Protein AF-A0A969IER0-F1 (afdb_monomer_lite)

Radius of gyration: 20.09 Å; chains: 1; bounding box: 61×28×43 Å

Secondary structure (DSSP, 8-state):
-HHHHHHHHHHHHHHHHHHHHHHHH-TT--HHHHHHHHHHHHHHHHHHHTT-TTHHHHHHHHHHHHHHHHHHTT-HHHHHHHHHHHHHHHHHHHHHHHHHHHHHHHT--

Structure (mmCIF, N/CA/C/O backbone):
data_AF-A0A969IER0-F1
#
_entry.id   AF-A0A969IER0-F1
#
loop_
_atom_site.group_PDB
_atom_site.id
_atom_site.type_symbol
_atom_site.label_atom_id
_atom_site.label_alt_id
_atom_site.label_comp_id
_atom_site.label_asym_id
_atom_site.label_entity_id
_atom_site.label_s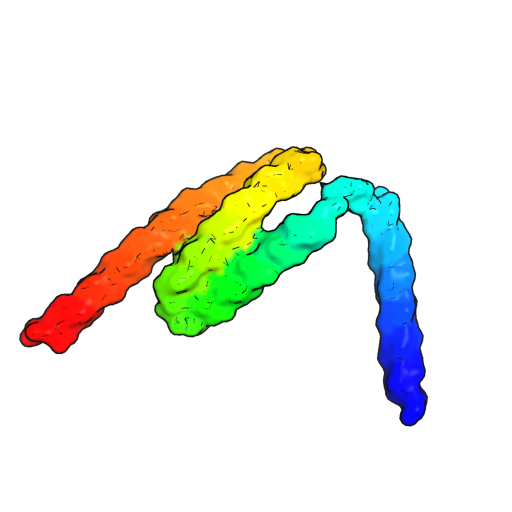eq_id
_atom_site.pdbx_PDB_ins_code
_atom_site.Cartn_x
_atom_site.Cartn_y
_atom_site.Cartn_z
_atom_site.occupancy
_atom_site.B_iso_or_equiv
_atom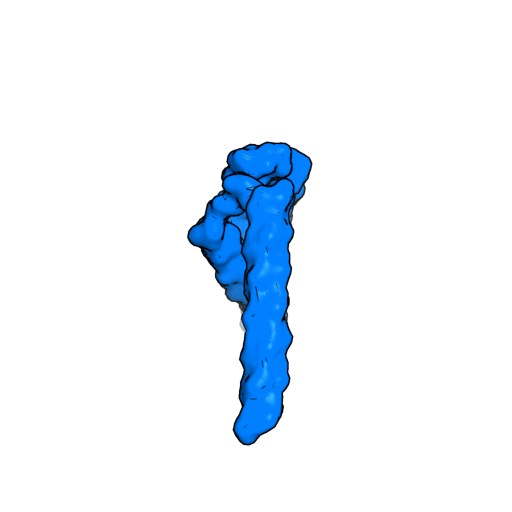_site.auth_seq_id
_atom_site.auth_comp_id
_atom_site.auth_asym_id
_atom_site.auth_atom_id
_atom_site.pdbx_PDB_model_num
ATOM 1 N N . MET A 1 1 ? 29.440 -17.709 17.366 1.00 76.12 1 MET A N 1
ATOM 2 C CA . MET A 1 1 ? 30.127 -17.296 16.118 1.00 76.12 1 MET A CA 1
ATOM 3 C C . MET A 1 1 ? 29.590 -18.027 14.883 1.00 76.12 1 MET A C 1
ATOM 5 O O . MET A 1 1 ? 29.147 -17.356 13.963 1.00 76.12 1 MET A O 1
ATOM 9 N N . TYR A 1 2 ? 29.521 -19.366 14.872 1.00 87.12 2 TYR A N 1
ATOM 10 C CA . TYR A 1 2 ? 29.031 -20.151 13.719 1.00 87.12 2 TYR A CA 1
ATOM 11 C C . TYR A 1 2 ? 27.583 -19.869 13.280 1.00 87.12 2 TYR A C 1
ATOM 13 O O . TYR A 1 2 ? 27.316 -19.817 12.088 1.00 87.12 2 TYR A O 1
ATOM 21 N N . GLN A 1 3 ? 26.659 -19.616 14.213 1.00 88.38 3 GLN A N 1
ATOM 22 C CA . GLN A 1 3 ? 25.272 -19.255 13.874 1.00 88.38 3 GLN A CA 1
ATOM 23 C C . GLN A 1 3 ? 25.186 -17.921 13.118 1.00 88.38 3 GLN A C 1
ATOM 25 O O . GLN A 1 3 ? 24.449 -17.809 12.148 1.00 88.38 3 GLN A O 1
ATOM 30 N N . ILE A 1 4 ? 25.984 -16.925 13.517 1.00 92.00 4 ILE A N 1
ATOM 31 C CA . ILE A 1 4 ? 26.032 -15.621 12.840 1.00 92.00 4 ILE A CA 1
ATOM 32 C C . ILE A 1 4 ? 26.566 -15.797 11.417 1.00 92.00 4 ILE A C 1
ATOM 34 O O . ILE A 1 4 ? 25.987 -15.256 10.485 1.00 92.00 4 ILE A O 1
ATOM 38 N N . LEU A 1 5 ? 27.620 -16.600 11.237 1.00 90.50 5 LEU A N 1
ATOM 39 C CA . LEU A 1 5 ? 28.178 -16.907 9.916 1.00 90.50 5 LEU A CA 1
ATOM 40 C C . LEU A 1 5 ? 27.185 -17.667 9.026 1.00 90.50 5 LEU A C 1
ATOM 42 O O . LEU A 1 5 ? 27.071 -17.350 7.846 1.00 90.50 5 LEU A O 1
ATOM 46 N N . PHE A 1 6 ? 26.435 -18.615 9.594 1.00 92.38 6 PHE A N 1
ATOM 47 C CA . PHE A 1 6 ? 25.357 -19.319 8.900 1.00 92.38 6 PHE A CA 1
ATOM 48 C C . PHE A 1 6 ? 24.299 -18.331 8.391 1.00 92.38 6 PHE A C 1
ATOM 50 O O . PHE A 1 6 ? 24.035 -18.280 7.192 1.00 92.38 6 PHE A O 1
ATOM 57 N N . PHE A 1 7 ? 23.754 -17.474 9.261 1.00 93.62 7 PHE A N 1
ATOM 58 C CA . PHE A 1 7 ? 22.761 -16.477 8.847 1.00 93.62 7 PHE A CA 1
ATOM 59 C C . PHE A 1 7 ? 23.320 -15.457 7.850 1.00 93.62 7 PHE A C 1
ATOM 61 O O . PHE A 1 7 ? 22.625 -15.092 6.904 1.00 93.62 7 PHE A O 1
ATOM 68 N N . LEU A 1 8 ? 24.575 -15.033 8.015 1.00 93.81 8 LEU A N 1
ATOM 69 C CA . LEU A 1 8 ? 25.234 -14.100 7.102 1.00 93.81 8 LEU A CA 1
ATOM 70 C C . LEU A 1 8 ? 25.403 -14.705 5.700 1.00 93.81 8 LEU A C 1
ATOM 72 O O . LEU A 1 8 ? 25.154 -14.021 4.712 1.00 93.81 8 LEU A O 1
ATOM 76 N N . PHE A 1 9 ? 25.781 -15.983 5.609 1.00 94.50 9 PHE A N 1
ATOM 77 C CA . PHE A 1 9 ? 25.901 -16.703 4.340 1.00 94.50 9 PHE A CA 1
ATOM 78 C C . PHE A 1 9 ? 24.558 -16.799 3.608 1.00 94.50 9 PHE A C 1
ATOM 80 O O . PHE A 1 9 ? 24.471 -16.466 2.428 1.00 94.50 9 PHE A O 1
ATOM 87 N N . PHE A 1 10 ? 23.489 -17.191 4.308 1.00 94.94 10 PHE A N 1
ATOM 88 C CA . PHE A 1 10 ? 22.154 -17.237 3.704 1.00 94.94 10 PHE A CA 1
ATOM 89 C C . PHE A 1 10 ? 21.663 -15.843 3.300 1.00 94.94 10 PHE A C 1
ATOM 91 O O . PHE A 1 10 ? 21.104 -15.687 2.216 1.00 94.94 10 PHE A O 1
ATOM 98 N N . TYR A 1 11 ? 21.914 -14.820 4.121 1.00 91.44 11 TYR A N 1
ATOM 99 C CA . TYR A 1 11 ? 21.542 -13.441 3.810 1.00 91.44 11 TYR A CA 1
ATOM 100 C C . TYR A 1 11 ? 22.230 -12.933 2.539 1.00 91.44 11 TYR A C 1
ATOM 102 O O . TYR A 1 11 ? 21.560 -12.398 1.656 1.00 91.44 11 TYR A O 1
ATOM 110 N N . THR A 1 12 ? 23.547 -13.125 2.406 1.00 93.81 12 THR A N 1
ATOM 111 C CA . THR A 1 12 ? 24.281 -12.685 1.211 1.00 93.81 12 THR A CA 1
ATOM 112 C C . THR A 1 12 ? 23.870 -13.483 -0.024 1.00 93.81 12 THR A C 1
ATOM 114 O O . THR A 1 12 ? 23.631 -12.879 -1.069 1.00 93.81 12 THR A O 1
ATOM 117 N N . ALA A 1 13 ? 23.693 -14.803 0.091 1.00 93.12 13 ALA A N 1
ATOM 118 C CA . ALA A 1 13 ? 23.216 -15.643 -1.008 1.00 93.12 13 ALA A CA 1
ATOM 119 C C . ALA A 1 13 ? 21.832 -15.200 -1.519 1.00 93.12 13 ALA A C 1
ATOM 121 O O . ALA A 1 13 ? 21.645 -15.010 -2.724 1.00 93.12 13 ALA A O 1
ATOM 122 N N . ILE A 1 14 ? 20.881 -14.959 -0.608 1.00 92.12 14 ILE A N 1
ATOM 123 C CA . ILE A 1 14 ? 19.544 -14.448 -0.943 1.00 92.12 14 ILE A CA 1
ATOM 124 C C . ILE A 1 14 ? 19.644 -13.048 -1.562 1.00 92.12 14 ILE A C 1
ATOM 126 O O . ILE A 1 14 ? 19.020 -12.789 -2.589 1.00 92.12 14 ILE A O 1
ATOM 130 N N . TYR A 1 15 ? 20.458 -12.157 -0.993 1.00 88.06 15 TYR A N 1
ATOM 131 C CA . TYR A 1 15 ? 20.640 -10.793 -1.493 1.00 88.06 15 TYR A CA 1
ATOM 132 C C . TYR A 1 15 ? 21.157 -10.761 -2.941 1.00 88.06 15 TYR A C 1
ATOM 134 O O . TYR A 1 15 ? 20.576 -10.085 -3.793 1.00 88.06 15 TYR A O 1
ATOM 142 N N . PHE A 1 16 ? 22.206 -11.530 -3.250 1.00 90.00 16 PHE A N 1
ATOM 143 C CA . PHE A 1 16 ? 22.745 -11.620 -4.611 1.00 90.00 16 PHE A CA 1
ATOM 144 C C . PHE A 1 16 ? 21.758 -12.274 -5.586 1.00 90.00 16 PHE A C 1
ATOM 146 O O . PHE A 1 16 ? 21.607 -11.789 -6.710 1.00 90.00 16 PHE A O 1
ATOM 153 N N . SER A 1 17 ? 21.041 -13.317 -5.154 1.00 86.00 17 SER A N 1
ATOM 154 C CA . SER A 1 17 ? 19.994 -13.963 -5.958 1.00 86.00 17 SER A CA 1
ATOM 155 C C . SER A 1 17 ? 18.870 -12.985 -6.325 1.00 86.00 17 SER A C 1
ATOM 157 O O . SER A 1 17 ? 18.505 -12.867 -7.497 1.00 86.00 17 SER A O 1
ATOM 159 N N . LEU A 1 18 ? 18.381 -12.204 -5.356 1.00 82.62 18 LEU A N 1
ATOM 160 C CA . LEU A 1 18 ? 17.341 -11.195 -5.577 1.00 82.62 18 LEU A CA 1
ATOM 161 C C . LEU A 1 18 ? 17.804 -10.070 -6.513 1.00 82.62 18 LEU A C 1
ATOM 163 O O . LEU A 1 18 ? 17.024 -9.621 -7.352 1.00 82.62 18 LEU A O 1
ATOM 167 N N . ILE A 1 19 ? 19.063 -9.627 -6.420 1.00 81.25 19 ILE A N 1
ATOM 168 C CA . ILE A 1 19 ? 19.625 -8.628 -7.346 1.00 81.25 19 ILE A CA 1
ATOM 169 C C . ILE A 1 19 ? 19.683 -9.166 -8.774 1.00 81.25 19 ILE A C 1
ATOM 171 O O . ILE A 1 19 ? 19.330 -8.448 -9.713 1.00 81.25 19 ILE A O 1
ATOM 175 N N . TYR A 1 20 ? 20.127 -10.409 -8.941 1.00 82.81 20 TYR A N 1
ATOM 176 C CA . TYR A 1 20 ? 20.208 -11.048 -10.248 1.00 82.81 20 TYR A CA 1
ATOM 177 C C . TYR A 1 20 ? 18.818 -11.179 -10.887 1.00 82.81 20 TYR A C 1
ATOM 179 O O . TYR A 1 20 ? 18.613 -10.733 -12.015 1.00 82.81 20 TYR A O 1
ATOM 187 N N . LEU A 1 21 ? 17.832 -11.670 -10.128 1.00 79.81 21 LEU A N 1
ATOM 188 C CA . LEU A 1 21 ? 16.436 -11.765 -10.567 1.00 79.81 21 LEU A CA 1
ATOM 189 C C . LEU A 1 21 ? 15.835 -10.392 -10.899 1.00 79.81 21 LEU A C 1
ATOM 191 O O . LEU A 1 21 ? 15.166 -10.244 -11.921 1.00 79.81 21 LEU A O 1
ATOM 195 N N . LYS A 1 22 ? 16.107 -9.364 -10.085 1.00 73.88 22 LYS A N 1
ATOM 196 C CA . LYS A 1 22 ? 15.636 -7.996 -10.343 1.00 73.88 22 LYS A CA 1
ATOM 197 C C . LYS A 1 22 ? 16.118 -7.476 -11.698 1.00 73.88 22 LYS A C 1
ATOM 199 O O . LYS A 1 22 ? 15.332 -6.859 -12.409 1.00 73.88 22 LYS A O 1
ATOM 204 N N . ARG A 1 23 ? 17.381 -7.728 -12.060 1.00 67.62 23 ARG A N 1
ATOM 205 C CA . ARG A 1 23 ? 17.946 -7.291 -13.349 1.00 67.62 23 ARG A CA 1
ATOM 206 C C . ARG A 1 23 ? 17.322 -8.000 -14.550 1.00 67.62 23 ARG A C 1
ATOM 208 O O . ARG A 1 23 ? 17.267 -7.403 -15.611 1.00 67.62 23 ARG A O 1
ATOM 215 N N . ILE A 1 24 ? 16.860 -9.239 -14.387 1.00 70.25 24 ILE A N 1
ATOM 216 C CA . ILE A 1 24 ? 16.266 -10.023 -15.482 1.00 70.25 24 ILE A CA 1
ATOM 217 C C . ILE A 1 24 ? 14.781 -9.699 -15.673 1.00 70.25 24 ILE A C 1
ATOM 219 O O . ILE A 1 24 ? 14.305 -9.669 -16.802 1.00 70.25 24 ILE A O 1
ATOM 223 N N . PHE A 1 25 ? 14.043 -9.464 -14.583 1.00 66.88 25 PHE A N 1
ATOM 224 C CA . PHE A 1 25 ? 12.578 -9.387 -14.624 1.00 66.88 25 PHE A CA 1
ATOM 225 C C . PHE A 1 25 ? 11.993 -7.987 -14.368 1.00 66.88 25 PHE A C 1
ATOM 227 O O . PHE A 1 25 ? 10.845 -7.746 -14.732 1.00 66.88 25 PHE A O 1
ATOM 234 N N . PHE A 1 26 ? 12.725 -7.064 -13.729 1.00 65.50 26 PHE A N 1
ATOM 235 C CA . PHE A 1 26 ? 12.154 -5.822 -13.181 1.00 65.50 26 PHE A CA 1
ATOM 236 C C . PHE A 1 26 ? 13.033 -4.581 -13.428 1.00 65.50 26 PHE A C 1
ATOM 238 O O . PHE A 1 26 ? 13.455 -3.903 -12.486 1.00 65.50 26 PHE A O 1
ATOM 245 N N . GLU A 1 27 ? 13.259 -4.228 -14.698 1.00 61.81 27 GLU A N 1
ATOM 246 C CA . GLU A 1 27 ? 13.944 -2.975 -15.077 1.00 61.81 27 GLU A CA 1
ATOM 247 C C . GLU A 1 27 ? 13.131 -1.706 -14.730 1.00 61.81 27 GLU A C 1
ATOM 249 O O . GLU A 1 27 ? 13.710 -0.648 -14.506 1.00 61.81 27 GLU A O 1
ATOM 254 N N . GLY A 1 28 ? 11.801 -1.807 -14.584 1.00 66.06 28 GLY A N 1
ATOM 255 C CA . GLY A 1 28 ? 10.895 -0.686 -14.270 1.00 66.06 28 GLY A CA 1
ATOM 256 C C . GLY A 1 28 ? 10.565 -0.475 -12.782 1.00 66.06 28 GLY A C 1
ATOM 257 O O . GLY A 1 28 ? 9.546 0.137 -12.456 1.00 66.06 28 GLY A O 1
ATOM 258 N N . ALA A 1 29 ? 11.347 -1.029 -11.850 1.00 71.25 29 ALA A N 1
ATOM 259 C CA . ALA A 1 29 ? 11.084 -0.863 -10.417 1.00 71.25 29 ALA A CA 1
ATOM 260 C C . ALA A 1 29 ? 11.329 0.590 -9.966 1.00 71.25 29 ALA A C 1
ATOM 262 O O . ALA A 1 29 ? 12.374 1.162 -10.272 1.00 71.25 29 ALA A O 1
ATOM 263 N N . ILE A 1 30 ? 10.408 1.161 -9.179 1.00 82.44 30 ILE A N 1
ATOM 264 C CA . ILE A 1 30 ? 10.520 2.516 -8.614 1.00 82.44 30 ILE A CA 1
ATOM 265 C C . ILE A 1 30 ? 10.599 2.362 -7.087 1.00 82.44 30 ILE A C 1
ATOM 267 O O . ILE A 1 30 ? 9.568 2.407 -6.411 1.00 82.44 30 ILE A O 1
ATOM 271 N N . PRO A 1 31 ? 11.804 2.153 -6.512 1.00 83.75 31 PRO A N 1
ATOM 272 C CA . PRO A 1 31 ? 11.945 1.628 -5.153 1.00 83.75 31 PRO A CA 1
ATOM 273 C C . PRO A 1 31 ? 11.312 2.506 -4.073 1.00 83.75 31 PRO A C 1
ATOM 275 O O . PRO A 1 31 ? 10.754 1.988 -3.113 1.00 83.75 31 PRO A O 1
ATOM 278 N N . TRP A 1 32 ? 11.373 3.830 -4.228 1.00 85.56 32 TRP A N 1
ATOM 279 C CA . TRP A 1 32 ? 10.791 4.763 -3.262 1.00 85.56 32 TRP A CA 1
ATOM 280 C C . TRP A 1 32 ? 9.255 4.728 -3.279 1.00 85.56 32 TRP A C 1
ATOM 282 O O . TRP A 1 32 ? 8.629 4.786 -2.223 1.00 85.56 32 TRP A O 1
ATOM 292 N N . ALA A 1 33 ? 8.644 4.578 -4.458 1.00 87.69 33 ALA A N 1
ATOM 293 C CA . ALA A 1 33 ? 7.195 4.494 -4.605 1.00 87.69 33 ALA A CA 1
ATOM 294 C C . ALA A 1 33 ? 6.670 3.137 -4.114 1.00 87.69 33 ALA A C 1
ATOM 296 O O . ALA A 1 33 ? 5.668 3.084 -3.401 1.00 87.69 33 ALA A O 1
ATOM 297 N N . ASP A 1 34 ? 7.394 2.054 -4.415 1.00 89.81 34 ASP A N 1
ATOM 298 C CA . ASP A 1 34 ? 7.108 0.712 -3.896 1.00 89.81 34 ASP A CA 1
ATOM 299 C C . ASP A 1 34 ? 7.215 0.664 -2.359 1.00 89.81 34 ASP A C 1
ATOM 301 O O . ASP A 1 34 ? 6.347 0.099 -1.684 1.00 89.81 34 ASP A O 1
ATOM 305 N N . ALA A 1 35 ? 8.236 1.311 -1.782 1.00 91.62 35 ALA A N 1
ATOM 306 C CA . ALA A 1 35 ? 8.397 1.424 -0.333 1.00 91.62 35 ALA A CA 1
ATOM 307 C C . ALA A 1 35 ? 7.256 2.225 0.314 1.00 91.62 35 ALA A C 1
ATOM 309 O O . ALA A 1 35 ? 6.715 1.802 1.336 1.00 91.62 35 ALA A O 1
ATOM 310 N N . PHE A 1 36 ? 6.844 3.343 -0.294 1.00 93.88 36 PHE A N 1
ATOM 311 C CA . PHE A 1 36 ? 5.723 4.148 0.197 1.00 93.88 36 PHE A CA 1
ATOM 312 C C . PHE A 1 36 ? 4.391 3.381 0.160 1.00 93.88 36 PHE A C 1
ATOM 314 O O . PHE A 1 36 ? 3.663 3.345 1.158 1.00 93.88 36 PHE A O 1
ATOM 321 N N . ALA A 1 37 ? 4.085 2.714 -0.958 1.00 93.25 37 ALA A N 1
ATOM 322 C CA . ALA A 1 37 ? 2.887 1.883 -1.083 1.00 93.25 37 ALA A CA 1
ATOM 323 C C . ALA A 1 37 ? 2.879 0.752 -0.037 1.00 93.25 37 ALA A C 1
ATOM 325 O O . ALA A 1 37 ? 1.864 0.512 0.615 1.00 93.25 37 ALA A O 1
ATOM 326 N N . SER A 1 38 ? 4.031 0.118 0.200 1.00 94.25 38 SER A N 1
ATOM 327 C CA . SER A 1 38 ? 4.168 -0.956 1.194 1.00 94.25 38 SER A CA 1
ATOM 328 C C . SER A 1 38 ? 4.006 -0.453 2.634 1.00 94.25 38 SER A C 1
ATOM 330 O O . SER A 1 38 ? 3.291 -1.062 3.430 1.00 94.25 38 SER A O 1
ATOM 332 N N . ALA A 1 39 ? 4.625 0.680 2.977 1.00 96.38 39 ALA A N 1
ATOM 333 C CA . ALA A 1 39 ? 4.548 1.264 4.316 1.00 96.38 39 ALA A CA 1
ATOM 334 C C . ALA A 1 39 ? 3.122 1.722 4.670 1.00 96.38 39 ALA A C 1
ATOM 336 O O . ALA A 1 39 ? 2.628 1.459 5.772 1.00 96.38 39 ALA A O 1
ATOM 337 N N . THR A 1 40 ? 2.434 2.367 3.722 1.00 96.38 40 THR A N 1
ATOM 338 C CA . THR A 1 40 ? 1.030 2.776 3.892 1.00 96.38 40 THR A CA 1
ATOM 339 C C . THR A 1 40 ? 0.108 1.564 4.033 1.00 96.38 40 THR A C 1
ATOM 341 O O . THR A 1 40 ? -0.727 1.551 4.939 1.00 96.38 40 THR A O 1
ATOM 344 N N . ALA A 1 41 ? 0.313 0.511 3.232 1.00 96.06 41 ALA A N 1
ATOM 345 C CA . ALA A 1 41 ? -0.481 -0.716 3.299 1.00 96.06 41 ALA A CA 1
ATOM 346 C C . ALA A 1 41 ? -0.311 -1.432 4.644 1.00 96.06 41 ALA A C 1
ATOM 348 O O . ALA A 1 41 ? -1.294 -1.829 5.275 1.00 96.06 41 ALA A O 1
ATOM 349 N N . PHE A 1 42 ? 0.930 -1.550 5.122 1.00 97.25 42 PHE A N 1
ATOM 350 C CA . PHE A 1 42 ? 1.227 -2.146 6.422 1.00 97.25 42 PHE A CA 1
ATOM 351 C C . PHE A 1 42 ? 0.550 -1.374 7.562 1.00 97.25 42 PHE A C 1
ATOM 353 O O . PHE A 1 42 ? -0.101 -1.965 8.427 1.00 97.25 42 PHE A O 1
ATOM 360 N N . THR A 1 43 ? 0.624 -0.041 7.521 1.00 97.12 43 THR A N 1
ATOM 361 C CA . THR A 1 43 ? -0.031 0.833 8.506 1.00 97.12 43 THR A CA 1
ATOM 362 C C . THR A 1 43 ? -1.556 0.695 8.460 1.00 97.12 43 THR A C 1
ATOM 364 O O . THR A 1 43 ? -2.208 0.591 9.504 1.00 97.12 43 THR A O 1
ATOM 367 N N . GLY A 1 44 ? -2.133 0.625 7.257 1.00 96.06 44 GLY A N 1
ATOM 368 C CA . GLY A 1 44 ? -3.559 0.382 7.054 1.00 96.06 44 GLY A CA 1
ATOM 369 C C . GLY A 1 44 ? -4.012 -0.959 7.626 1.00 96.06 44 GLY A C 1
ATOM 370 O O . GLY A 1 44 ? -5.014 -1.011 8.343 1.00 96.06 44 GLY A O 1
ATOM 371 N N . MET A 1 45 ? -3.245 -2.027 7.396 1.00 97.06 45 MET A N 1
ATOM 372 C CA . MET A 1 45 ? -3.533 -3.366 7.917 1.00 97.06 45 MET A CA 1
ATOM 373 C C . MET A 1 45 ? -3.445 -3.430 9.447 1.00 97.06 45 MET A C 1
ATOM 375 O O . MET A 1 45 ? -4.315 -4.010 10.110 1.00 97.06 45 MET A O 1
ATOM 379 N N . TRP A 1 46 ? -2.435 -2.781 10.028 1.00 97.19 46 TRP A N 1
ATOM 380 C CA . TRP A 1 46 ? -2.296 -2.664 11.477 1.00 97.19 46 TRP A CA 1
ATOM 381 C C . TRP A 1 46 ? -3.522 -1.990 12.109 1.00 97.19 46 TRP A C 1
ATOM 383 O O . TRP A 1 46 ? -4.143 -2.531 13.028 1.00 97.19 46 TRP A O 1
ATOM 393 N N . LEU A 1 47 ? -3.936 -0.837 11.575 1.00 95.50 47 LEU A N 1
ATOM 394 C CA . LEU A 1 47 ? -5.107 -0.109 12.072 1.00 95.50 47 LEU A CA 1
ATOM 395 C C . LEU A 1 47 ? -6.422 -0.856 11.817 1.00 95.50 47 LEU A C 1
ATOM 397 O O . LEU A 1 47 ? -7.323 -0.801 12.659 1.00 95.50 47 LEU A O 1
ATOM 401 N N . MET A 1 48 ? -6.524 -1.587 10.703 1.00 95.50 48 MET A N 1
ATOM 402 C CA . MET A 1 48 ? -7.690 -2.417 10.386 1.00 95.50 48 MET A CA 1
ATOM 403 C C . MET A 1 48 ? -7.873 -3.515 11.439 1.00 95.50 48 MET A C 1
ATOM 405 O O . MET A 1 48 ? -8.970 -3.702 11.965 1.00 95.50 48 MET A O 1
ATOM 409 N N . THR A 1 49 ? -6.778 -4.169 11.835 1.00 95.56 49 THR A N 1
ATOM 410 C CA . THR A 1 49 ? -6.774 -5.193 12.895 1.00 95.56 49 THR A CA 1
ATOM 411 C C . THR A 1 49 ? -7.212 -4.613 14.245 1.00 95.56 49 THR A C 1
ATOM 413 O O . THR A 1 49 ? -7.892 -5.269 15.034 1.00 95.56 49 THR A O 1
ATOM 416 N N . ARG A 1 50 ? -6.899 -3.338 14.496 1.00 94.81 50 ARG A N 1
ATOM 417 C CA . ARG A 1 50 ? -7.329 -2.584 15.687 1.00 94.81 50 ARG A CA 1
ATOM 418 C C . ARG A 1 50 ? -8.742 -1.990 15.560 1.00 94.81 50 ARG A C 1
ATOM 420 O O . ARG A 1 50 ? -9.145 -1.225 16.435 1.00 94.81 50 ARG A O 1
ATOM 427 N N . LYS A 1 51 ? -9.486 -2.320 14.494 1.00 92.62 51 LYS A N 1
ATOM 428 C CA . LYS A 1 51 ? -10.839 -1.818 14.178 1.00 92.62 51 LYS A CA 1
ATOM 429 C C . LYS A 1 51 ? -10.945 -0.285 14.178 1.00 92.62 51 LYS A C 1
ATOM 431 O O . LYS A 1 51 ? -11.983 0.278 14.524 1.00 92.62 51 LYS A O 1
ATOM 436 N N . LYS A 1 52 ? -9.864 0.400 13.800 1.00 93.50 52 LYS A N 1
ATOM 437 C CA . LYS A 1 52 ? -9.787 1.864 13.738 1.00 93.50 52 LYS A CA 1
ATOM 438 C C . LYS A 1 52 ? -10.323 2.374 12.400 1.00 93.50 52 LYS A C 1
ATOM 440 O O . LYS A 1 52 ? -9.986 1.825 11.352 1.00 93.50 52 LYS A O 1
ATOM 445 N N . VAL A 1 53 ? -11.137 3.432 12.423 1.00 94.06 53 VAL A N 1
ATOM 446 C CA . VAL A 1 53 ? -11.699 4.050 11.199 1.00 94.06 53 VAL A CA 1
ATOM 447 C C . VAL A 1 53 ? -10.588 4.674 10.354 1.00 94.06 53 VAL A C 1
ATOM 449 O O . VAL A 1 53 ? -10.686 4.738 9.133 1.00 94.06 53 VAL A O 1
ATOM 452 N N . GLU A 1 54 ? -9.494 5.070 10.999 1.00 94.25 54 GLU A N 1
ATOM 453 C CA . GLU A 1 54 ? -8.318 5.653 10.373 1.00 94.25 54 GLU A CA 1
ATOM 454 C C . GLU A 1 54 ? -7.633 4.699 9.385 1.00 94.25 54 GLU A C 1
ATOM 456 O O . GLU A 1 54 ? -6.958 5.163 8.469 1.00 94.25 54 GLU A O 1
ATOM 461 N N . SER A 1 55 ? -7.847 3.382 9.514 1.00 95.88 55 SER A N 1
ATOM 462 C CA . SER A 1 55 ? -7.349 2.375 8.564 1.00 95.88 55 SER A CA 1
ATOM 463 C C . SER A 1 55 ? -7.750 2.678 7.119 1.00 95.88 55 SER A C 1
ATOM 465 O O . SER A 1 55 ? -6.944 2.507 6.207 1.00 95.88 55 SER A O 1
ATOM 467 N N . TRP A 1 56 ? -8.957 3.203 6.905 1.00 96.38 56 TRP A N 1
ATOM 468 C CA .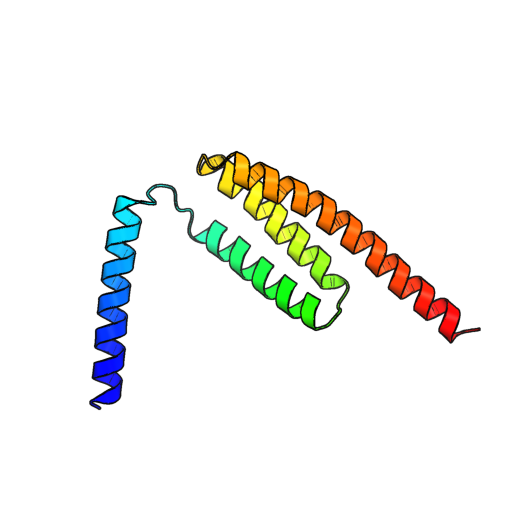 TRP A 1 56 ? -9.467 3.519 5.575 1.00 96.38 56 TRP A CA 1
ATOM 469 C C . TRP A 1 56 ? -8.714 4.669 4.899 1.00 96.38 56 TRP A C 1
ATOM 471 O O . TRP A 1 56 ? -8.546 4.639 3.683 1.00 96.38 56 TRP A O 1
ATOM 481 N N . TYR A 1 57 ? -8.198 5.645 5.658 1.00 96.31 57 TYR A N 1
ATOM 482 C CA . TYR A 1 57 ? -7.355 6.703 5.085 1.00 96.31 57 TYR A CA 1
ATOM 483 C C . TYR A 1 57 ? -6.038 6.139 4.543 1.00 96.31 57 TYR A C 1
ATOM 485 O O . TYR A 1 57 ? -5.582 6.550 3.479 1.00 96.31 57 TYR A O 1
ATOM 493 N N . TRP A 1 58 ? -5.459 5.155 5.235 1.00 97.25 58 TRP A N 1
ATOM 494 C CA . TRP A 1 58 ? -4.240 4.486 4.784 1.00 97.25 58 TRP A CA 1
ATOM 495 C C . TRP A 1 58 ? -4.479 3.627 3.547 1.00 97.25 58 TRP A C 1
ATOM 497 O O . TRP A 1 58 ? -3.682 3.691 2.619 1.00 97.25 58 TRP A O 1
ATOM 507 N N . TRP A 1 59 ? -5.607 2.914 3.474 1.00 96.94 59 TRP A N 1
ATOM 508 C CA . TRP A 1 59 ? -5.984 2.181 2.261 1.00 96.94 59 TRP A CA 1
ATOM 509 C C . TRP A 1 59 ? -6.183 3.106 1.058 1.00 96.94 59 TRP A C 1
ATOM 511 O O . TRP A 1 59 ? -5.729 2.789 -0.040 1.00 96.94 59 TRP A O 1
ATOM 521 N N . ILE A 1 60 ? -6.795 4.276 1.259 1.00 96.81 60 ILE A N 1
ATOM 522 C CA . ILE A 1 60 ? -6.911 5.303 0.216 1.00 96.81 60 ILE A CA 1
ATOM 523 C C . ILE A 1 60 ? -5.519 5.764 -0.242 1.00 96.81 60 ILE A C 1
ATOM 525 O O . ILE A 1 60 ? -5.258 5.778 -1.443 1.00 96.81 60 ILE A O 1
ATOM 529 N N . ALA A 1 61 ? -4.608 6.073 0.688 1.00 96.50 61 ALA A N 1
ATOM 530 C CA . ALA A 1 61 ? -3.241 6.483 0.359 1.00 96.50 61 ALA A CA 1
ATOM 531 C C . ALA A 1 61 ? -2.473 5.400 -0.423 1.00 96.50 61 ALA A C 1
ATOM 533 O O . ALA A 1 61 ? -1.856 5.703 -1.445 1.00 96.50 61 ALA A O 1
ATOM 534 N N . THR A 1 62 ? -2.561 4.136 0.003 1.00 96.44 62 THR A N 1
ATOM 535 C CA . THR A 1 62 ? -1.960 2.992 -0.700 1.00 96.44 62 THR A CA 1
ATOM 536 C C . THR A 1 62 ? -2.497 2.859 -2.118 1.00 96.44 62 THR A C 1
ATOM 538 O O . THR A 1 62 ? -1.715 2.709 -3.057 1.00 96.44 62 THR A O 1
ATOM 541 N N . ASN A 1 63 ? -3.818 2.927 -2.294 1.00 96.62 63 ASN A N 1
ATOM 542 C CA . ASN A 1 63 ? -4.439 2.762 -3.604 1.00 96.62 63 ASN A CA 1
ATOM 543 C C . ASN A 1 63 ? -4.092 3.935 -4.538 1.00 96.62 63 ASN A C 1
ATOM 545 O O . ASN A 1 63 ? -3.722 3.695 -5.685 1.00 96.62 63 ASN A O 1
ATOM 549 N N . ILE A 1 64 ? -4.109 5.182 -4.046 1.00 95.94 64 ILE A N 1
ATOM 550 C CA . ILE A 1 64 ? -3.695 6.370 -4.820 1.00 95.94 64 ILE A CA 1
ATOM 551 C C . ILE A 1 64 ? -2.229 6.276 -5.248 1.00 95.94 64 ILE A C 1
ATOM 553 O O . ILE A 1 64 ? -1.915 6.637 -6.376 1.00 95.94 64 ILE A O 1
ATOM 557 N N . ALA A 1 65 ? -1.336 5.777 -4.389 1.00 94.38 65 ALA A N 1
ATOM 558 C CA . ALA A 1 65 ? 0.061 5.558 -4.761 1.00 94.38 65 ALA A CA 1
ATOM 559 C C . ALA A 1 65 ? 0.219 4.424 -5.786 1.00 94.38 65 ALA A C 1
ATOM 561 O O . ALA A 1 65 ? 1.035 4.516 -6.701 1.00 94.38 65 ALA A O 1
ATOM 562 N N . SER A 1 66 ? -0.577 3.363 -5.648 1.00 93.06 66 SER A N 1
ATOM 563 C CA . SER A 1 66 ? -0.466 2.151 -6.462 1.00 93.06 66 SER A CA 1
ATOM 564 C C . SER A 1 66 ? -0.980 2.342 -7.893 1.00 93.06 66 SER A C 1
ATOM 566 O O . SER A 1 66 ? -0.364 1.826 -8.822 1.00 93.06 66 SER A O 1
ATOM 568 N N . VAL A 1 67 ? -2.060 3.102 -8.112 1.00 93.69 67 VAL A N 1
ATOM 569 C CA . VAL A 1 67 ? -2.631 3.329 -9.458 1.00 93.69 67 VAL A CA 1
ATOM 570 C C . VAL A 1 67 ? -1.598 3.866 -10.471 1.00 93.69 67 VAL A C 1
ATOM 572 O O . VAL A 1 67 ? -1.348 3.174 -11.461 1.00 93.69 67 VAL A O 1
ATOM 575 N N . PRO A 1 68 ? -0.952 5.033 -10.261 1.00 91.44 68 PRO A N 1
ATOM 576 C CA . PRO A 1 68 ? 0.033 5.562 -11.203 1.00 91.44 68 PRO A CA 1
ATOM 577 C C . PRO A 1 68 ? 1.297 4.697 -11.250 1.00 91.44 68 PRO A C 1
ATOM 579 O O . PRO A 1 68 ? 1.869 4.507 -12.320 1.00 91.44 68 PRO A O 1
ATOM 582 N N . LEU A 1 69 ? 1.704 4.118 -10.115 1.00 89.88 69 LEU A N 1
ATOM 583 C CA . LEU A 1 69 ? 2.879 3.254 -10.023 1.00 89.88 69 LEU A CA 1
ATOM 584 C C . LEU A 1 69 ? 2.759 2.024 -10.930 1.00 89.88 69 LEU A C 1
ATOM 586 O O . LEU A 1 69 ? 3.684 1.721 -11.682 1.00 89.88 69 LEU A O 1
ATOM 590 N N . TYR A 1 70 ? 1.621 1.330 -10.890 1.00 89.19 70 TYR A N 1
ATOM 591 C CA . TYR A 1 70 ? 1.388 0.161 -11.737 1.00 89.19 70 TYR A CA 1
ATOM 592 C C . TYR A 1 70 ? 1.070 0.535 -13.187 1.00 89.19 70 TYR A C 1
ATOM 594 O O . TYR A 1 70 ? 1.436 -0.219 -14.088 1.00 89.19 70 TYR A O 1
ATOM 602 N N . PHE A 1 71 ? 0.477 1.707 -13.433 1.00 89.00 71 PHE A N 1
ATOM 603 C CA . PHE A 1 71 ? 0.255 2.207 -14.790 1.00 89.00 71 PHE A CA 1
ATOM 604 C C . PHE A 1 71 ? 1.579 2.478 -15.522 1.00 89.00 71 PHE A C 1
ATOM 606 O O . PHE A 1 71 ? 1.774 2.000 -16.637 1.00 89.00 71 PHE A O 1
ATOM 613 N N . VAL A 1 72 ? 2.533 3.154 -14.867 1.00 86.50 72 VAL A N 1
ATOM 614 C CA . VAL A 1 72 ? 3.873 3.431 -15.428 1.00 86.50 72 VAL A CA 1
ATOM 615 C C . VAL A 1 72 ? 4.682 2.148 -15.641 1.00 86.50 72 VAL A C 1
ATOM 617 O O . VAL A 1 72 ? 5.459 2.057 -16.585 1.00 86.50 72 VAL A O 1
ATOM 620 N N . LYS A 1 73 ? 4.460 1.119 -14.815 1.00 85.25 73 LYS A N 1
ATOM 621 C CA . LYS A 1 73 ? 5.070 -0.213 -14.979 1.00 85.25 73 LYS A CA 1
ATOM 622 C C . LYS A 1 73 ? 4.466 -1.038 -16.130 1.00 85.25 73 LYS A C 1
ATOM 624 O O . LYS A 1 73 ? 4.861 -2.186 -16.308 1.00 85.25 73 LYS A O 1
ATOM 629 N N . GLY A 1 74 ? 3.494 -0.505 -16.878 1.00 85.25 74 GLY A N 1
ATOM 630 C CA . GLY A 1 74 ? 2.792 -1.224 -17.951 1.00 85.25 74 GLY A CA 1
ATOM 631 C C . GLY A 1 74 ? 1.770 -2.255 -17.452 1.00 85.25 74 GLY A C 1
ATOM 632 O O . GLY A 1 74 ? 1.180 -2.986 -18.245 1.00 85.25 74 GLY A O 1
ATOM 633 N N . LEU A 1 75 ? 1.515 -2.306 -16.141 1.00 87.81 75 LEU A N 1
ATOM 634 C CA . LEU A 1 75 ? 0.597 -3.245 -15.496 1.00 87.81 75 LEU A CA 1
ATOM 635 C C . LEU A 1 75 ? -0.808 -2.632 -15.404 1.00 87.81 75 LEU A C 1
ATOM 637 O O . LEU A 1 75 ? -1.328 -2.356 -14.319 1.00 87.81 75 LEU A O 1
ATOM 641 N N . VAL A 1 76 ? -1.430 -2.416 -16.567 1.00 90.38 76 VAL A N 1
ATOM 642 C CA . VAL A 1 76 ? -2.715 -1.704 -16.687 1.00 90.38 76 VAL A CA 1
ATOM 643 C C . VAL A 1 76 ? -3.826 -2.402 -15.899 1.00 90.38 76 VAL A C 1
ATOM 645 O O . VAL A 1 76 ? -4.507 -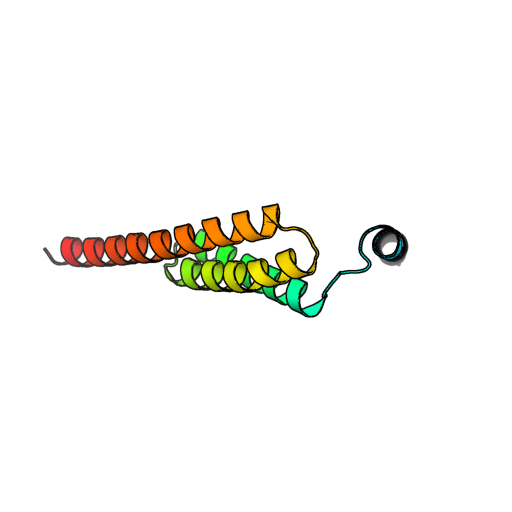1.753 -15.109 1.00 90.38 76 VAL A O 1
ATOM 648 N N . PHE A 1 77 ? -3.968 -3.724 -16.017 1.00 92.69 77 PHE A N 1
ATOM 649 C CA . PHE A 1 77 ? -4.982 -4.474 -15.262 1.00 92.69 77 PHE A CA 1
ATOM 650 C C . PHE A 1 77 ? -4.833 -4.298 -13.746 1.00 92.69 77 PHE A C 1
ATOM 652 O O . PHE A 1 77 ? -5.816 -4.060 -13.045 1.00 92.69 77 PHE A O 1
ATOM 659 N N . THR A 1 78 ? -3.597 -4.331 -13.247 1.00 91.88 78 THR A N 1
ATOM 660 C CA . THR A 1 78 ? -3.297 -4.106 -11.831 1.00 91.88 78 THR A CA 1
ATOM 661 C C . THR A 1 78 ? -3.649 -2.679 -11.409 1.00 91.88 78 THR A C 1
ATOM 663 O O . THR A 1 78 ? -4.258 -2.490 -10.358 1.00 91.88 78 THR A O 1
ATOM 666 N N . SER A 1 79 ? -3.345 -1.667 -12.229 1.00 91.12 79 SER A N 1
ATOM 667 C CA . SER A 1 79 ? -3.739 -0.280 -11.929 1.00 91.12 79 SER A CA 1
ATOM 668 C C . SER A 1 79 ? -5.260 -0.100 -11.844 1.00 91.12 79 SER A C 1
ATOM 670 O O . SER A 1 79 ? -5.742 0.555 -10.921 1.00 91.12 79 SER A O 1
ATOM 672 N N . VAL A 1 80 ? -6.027 -0.742 -12.735 1.00 95.38 80 VAL A N 1
ATOM 673 C CA . VAL A 1 80 ? -7.499 -0.707 -12.704 1.00 95.38 80 VAL A CA 1
ATOM 674 C C . VAL A 1 80 ? -8.024 -1.397 -11.448 1.00 95.38 80 VAL A C 1
ATOM 676 O O . VAL A 1 80 ? -8.916 -0.873 -10.786 1.00 95.38 80 VAL A O 1
ATOM 679 N N . TYR A 1 8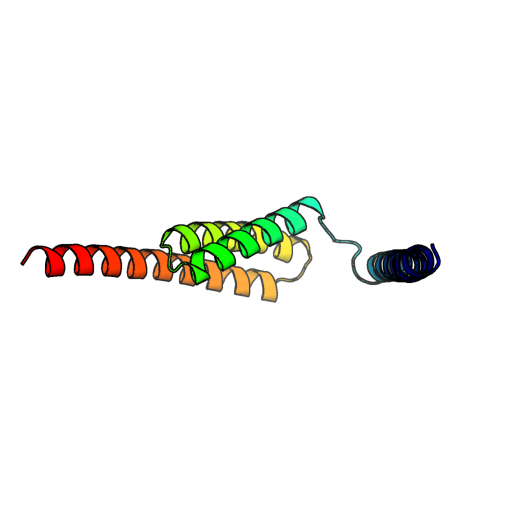1 ? -7.437 -2.530 -11.062 1.00 96.25 81 TYR A N 1
ATOM 680 C CA . TYR A 1 81 ? -7.772 -3.202 -9.809 1.00 96.25 81 TYR A CA 1
ATOM 681 C C . TYR A 1 81 ? -7.575 -2.286 -8.588 1.00 96.25 81 TYR A C 1
ATOM 683 O O . TYR A 1 81 ? -8.497 -2.127 -7.787 1.00 96.25 81 TYR A O 1
ATOM 691 N N . TYR A 1 82 ? -6.425 -1.614 -8.471 1.00 95.12 82 TYR A N 1
ATOM 692 C CA . TYR A 1 82 ? -6.185 -0.656 -7.382 1.00 95.12 82 TYR A CA 1
ATOM 693 C C . TYR A 1 82 ? -7.140 0.542 -7.421 1.00 95.12 82 TYR A C 1
ATOM 695 O O . TYR A 1 82 ? -7.525 1.056 -6.370 1.00 95.12 82 TYR A O 1
ATOM 703 N N . PHE A 1 83 ? -7.572 0.962 -8.609 1.00 96.75 83 PHE A N 1
ATOM 704 C CA . PHE A 1 83 ? -8.591 1.996 -8.754 1.00 96.75 83 PHE A CA 1
ATOM 705 C C . PHE A 1 83 ? -9.964 1.532 -8.240 1.00 96.75 83 PHE A C 1
ATOM 707 O O . PHE A 1 83 ? -10.642 2.266 -7.523 1.00 96.75 83 PHE A O 1
ATOM 714 N N . VAL A 1 84 ? -10.360 0.287 -8.513 1.00 97.62 84 VAL A N 1
ATOM 715 C CA . VAL A 1 84 ? -11.584 -0.294 -7.935 1.00 97.62 84 VAL A CA 1
ATOM 716 C C . VAL A 1 84 ? -11.472 -0.390 -6.409 1.00 97.62 84 VAL A C 1
ATOM 718 O O . VAL A 1 84 ? -12.403 -0.009 -5.694 1.00 97.62 84 VAL A O 1
ATOM 721 N N . LEU A 1 85 ? -10.320 -0.826 -5.888 1.00 97.00 85 LEU A N 1
ATOM 722 C CA . LEU A 1 85 ? -10.066 -0.850 -4.444 1.00 97.00 85 LEU A CA 1
ATOM 723 C C . LEU A 1 85 ? -10.122 0.544 -3.811 1.00 97.00 85 LEU A C 1
ATOM 725 O O . LEU A 1 85 ? -10.590 0.672 -2.680 1.00 97.00 85 LEU A O 1
ATOM 729 N N . LEU A 1 86 ? -9.683 1.586 -4.521 1.00 97.31 86 LEU A N 1
ATOM 730 C CA . LEU A 1 86 ? -9.786 2.971 -4.061 1.00 97.31 86 LEU A CA 1
ATOM 731 C C . LEU A 1 86 ? -11.247 3.361 -3.818 1.00 97.31 86 LEU A C 1
ATOM 733 O O . LEU A 1 86 ? -11.574 3.877 -2.748 1.00 97.31 86 LEU A O 1
ATOM 737 N N . ILE A 1 87 ? -12.129 3.058 -4.773 1.00 97.69 87 ILE A N 1
ATOM 738 C CA . ILE A 1 87 ? -13.569 3.318 -4.651 1.00 97.69 87 ILE A CA 1
ATOM 739 C C . ILE A 1 87 ? -14.149 2.541 -3.462 1.00 97.69 87 ILE A C 1
ATOM 741 O O . ILE A 1 87 ? -14.863 3.109 -2.630 1.00 97.69 87 ILE A O 1
ATOM 745 N N . MET A 1 88 ? -13.794 1.261 -3.321 1.00 97.69 88 MET A N 1
ATOM 746 C CA . MET A 1 88 ? -14.246 0.453 -2.185 1.00 97.69 88 MET A CA 1
ATOM 747 C C . MET A 1 88 ? -13.738 0.984 -0.840 1.00 97.69 88 MET A C 1
ATOM 749 O O . MET A 1 88 ? -14.490 0.981 0.134 1.00 97.69 88 MET A O 1
ATOM 753 N N . ALA A 1 89 ? -12.503 1.485 -0.770 1.00 96.62 89 ALA A N 1
ATOM 754 C CA . ALA A 1 89 ? -11.951 2.070 0.449 1.00 96.62 89 ALA A CA 1
ATOM 755 C C . ALA A 1 89 ? -12.713 3.338 0.874 1.00 96.62 89 ALA A C 1
ATOM 757 O O . ALA A 1 89 ? -12.942 3.544 2.068 1.00 96.62 89 ALA A O 1
ATOM 758 N N . ILE A 1 90 ? -13.172 4.150 -0.086 1.00 96.75 90 ILE A N 1
ATOM 759 C CA . ILE A 1 90 ? -14.030 5.314 0.183 1.00 96.75 90 ILE A CA 1
ATOM 760 C C . ILE A 1 90 ? -15.379 4.867 0.761 1.00 96.75 90 ILE A C 1
ATOM 762 O O . ILE A 1 90 ? -15.828 5.416 1.771 1.00 96.75 90 ILE A O 1
ATOM 766 N N . PHE A 1 91 ? -16.014 3.842 0.185 1.00 97.19 91 PHE A N 1
ATOM 767 C CA . PHE A 1 91 ? -17.258 3.299 0.740 1.00 97.19 91 PHE A CA 1
ATOM 768 C C . PHE A 1 91 ? -17.064 2.690 2.132 1.00 97.19 91 PHE A C 1
ATOM 770 O O . PHE A 1 91 ? -17.879 2.941 3.024 1.00 97.19 91 PHE A O 1
ATOM 777 N N . GLY A 1 92 ? -15.962 1.972 2.349 1.00 95.50 92 GLY A N 1
ATOM 778 C CA . GLY A 1 92 ? -15.572 1.461 3.662 1.00 95.50 92 GLY A CA 1
ATOM 779 C C . GLY A 1 92 ? -15.436 2.579 4.698 1.00 95.50 92 GLY A C 1
ATOM 780 O O . GLY A 1 92 ? -16.009 2.487 5.785 1.00 95.50 92 GLY A O 1
ATOM 781 N N . LEU A 1 93 ? -14.779 3.689 4.345 1.00 96.06 93 LEU A N 1
ATOM 782 C CA . LEU A 1 93 ? -14.653 4.856 5.224 1.00 96.06 93 LEU A CA 1
ATOM 783 C C . LEU A 1 93 ? -16.021 5.424 5.628 1.00 96.06 93 LEU A C 1
ATOM 785 O O . LEU A 1 93 ? -16.252 5.705 6.808 1.00 96.06 93 LEU A O 1
ATOM 789 N N . ILE A 1 94 ? -16.923 5.605 4.659 1.00 96.00 94 ILE A N 1
ATOM 790 C CA . ILE A 1 94 ? -18.265 6.157 4.893 1.00 96.00 94 ILE A CA 1
ATOM 791 C C . ILE A 1 94 ? -19.065 5.234 5.816 1.00 96.00 94 ILE A C 1
ATOM 793 O O . ILE A 1 94 ? -19.653 5.692 6.799 1.00 96.00 94 ILE A O 1
ATOM 797 N N . GLU A 1 95 ? -19.065 3.936 5.528 1.00 95.25 95 GLU A N 1
ATOM 798 C CA . GLU A 1 95 ? -19.822 2.944 6.286 1.00 95.25 95 GLU A CA 1
ATOM 799 C C . GLU A 1 95 ? -19.313 2.820 7.731 1.00 95.25 95 GLU A C 1
ATOM 801 O O . GLU A 1 95 ? -20.104 2.843 8.677 1.00 95.25 95 GLU A O 1
ATOM 806 N N . TRP A 1 96 ? -17.996 2.789 7.948 1.00 94.25 96 TRP A N 1
ATOM 807 C CA . TRP A 1 96 ? -17.435 2.722 9.302 1.00 94.25 96 TRP A CA 1
ATOM 808 C C . TRP A 1 96 ? -17.704 3.991 10.113 1.00 94.25 96 TRP A C 1
ATOM 810 O O . TRP A 1 96 ? -18.043 3.894 11.295 1.00 94.25 96 TRP A O 1
ATOM 820 N N . LYS A 1 97 ? -17.628 5.176 9.493 1.00 94.12 97 LYS A N 1
ATOM 821 C CA . LYS A 1 97 ? -18.017 6.430 10.159 1.00 94.12 97 LYS A CA 1
ATOM 822 C C . LYS A 1 97 ? -19.483 6.404 10.594 1.00 94.12 97 LYS A C 1
ATOM 824 O O . LYS A 1 97 ? -19.788 6.774 11.729 1.00 94.12 97 LYS A O 1
ATOM 829 N N . ARG A 1 98 ? -20.382 5.914 9.733 1.00 93.69 98 ARG A N 1
ATOM 830 C CA . ARG A 1 98 ? -21.808 5.749 10.066 1.00 93.69 98 ARG A CA 1
ATOM 831 C C . ARG A 1 98 ? -22.011 4.783 11.233 1.00 93.69 98 ARG A C 1
ATOM 833 O O . ARG A 1 98 ? -22.799 5.084 12.127 1.00 93.69 98 ARG A O 1
ATOM 840 N N . ARG A 1 99 ? -21.288 3.659 11.266 1.00 92.38 99 ARG A N 1
ATOM 841 C CA . ARG A 1 99 ? -21.352 2.685 12.373 1.00 92.38 99 ARG A CA 1
ATOM 842 C C . ARG A 1 99 ? -20.924 3.290 13.707 1.00 92.38 99 ARG A C 1
ATOM 844 O O . ARG A 1 99 ? -21.632 3.113 14.694 1.00 92.38 99 ARG A O 1
ATOM 851 N N . VAL A 1 100 ? -19.824 4.045 13.730 1.00 91.94 100 VAL A N 1
ATOM 852 C CA . VAL A 1 100 ? -19.360 4.737 14.946 1.00 91.94 100 VAL A CA 1
ATOM 853 C C . VAL A 1 100 ? -20.391 5.760 15.429 1.00 91.94 100 VAL A C 1
ATOM 855 O O . VAL A 1 100 ? -20.660 5.832 16.626 1.00 91.94 100 VAL A O 1
ATOM 858 N N . GLN A 1 101 ? -21.010 6.513 14.514 1.00 90.94 101 GLN A N 1
ATOM 859 C CA . GLN A 1 101 ? -22.052 7.475 14.878 1.00 90.94 101 GLN A CA 1
ATOM 860 C C . GLN A 1 101 ? -23.287 6.787 15.475 1.00 90.94 101 GLN A C 1
ATOM 862 O O . GLN A 1 101 ? -23.778 7.220 16.514 1.00 90.94 101 GLN A O 1
ATOM 867 N N . ARG A 1 102 ? -23.755 5.687 14.866 1.00 90.31 102 ARG A N 1
ATOM 868 C CA . ARG A 1 102 ? -24.897 4.909 15.377 1.00 90.31 102 ARG A CA 1
ATOM 869 C C . ARG A 1 102 ? -24.634 4.357 16.779 1.00 90.31 102 ARG A C 1
ATOM 871 O O . ARG A 1 102 ? -25.497 4.478 17.638 1.00 90.31 102 ARG A O 1
ATOM 878 N N . GLN A 1 103 ? -23.437 3.820 17.030 1.00 87.38 103 GLN A N 1
ATOM 879 C CA . GLN A 1 103 ? -23.076 3.300 18.354 1.00 87.38 103 GLN A CA 1
ATOM 880 C C . GLN A 1 103 ? -23.081 4.378 19.446 1.00 87.38 103 GLN A C 1
ATOM 882 O O . GLN A 1 103 ? -23.505 4.096 20.564 1.00 87.38 103 GLN A O 1
ATOM 887 N N . LYS A 1 104 ? -22.661 5.613 19.137 1.00 82.88 104 LYS A N 1
ATOM 888 C CA . LYS A 1 104 ? -22.726 6.724 20.102 1.00 82.88 104 LYS A CA 1
ATOM 889 C C . LYS A 1 104 ? -24.165 7.061 20.493 1.00 82.88 104 LYS A C 1
ATOM 891 O O . LYS A 1 104 ? -24.437 7.226 21.675 1.00 82.88 104 LYS A O 1
ATOM 896 N N . THR A 1 105 ? -25.077 7.125 19.523 1.00 79.44 105 THR A N 1
ATOM 897 C CA . THR A 1 105 ? -26.491 7.445 19.775 1.00 79.44 105 THR A CA 1
ATOM 898 C C . THR A 1 105 ? -27.183 6.373 20.618 1.00 79.44 105 THR A C 1
ATOM 900 O O . THR A 1 105 ? -27.901 6.715 21.547 1.00 79.44 105 THR A O 1
ATOM 903 N N . SER A 1 106 ? -26.925 5.087 20.358 1.00 72.81 106 SER A N 1
ATOM 904 C CA . SER A 1 106 ? -27.509 3.977 21.132 1.00 72.81 106 SER A CA 1
ATOM 905 C C . SER A 1 106 ? -26.979 3.856 22.563 1.00 72.81 106 SER A C 1
ATOM 907 O O . SER A 1 106 ? -27.616 3.215 23.381 1.00 72.81 106 SER A O 1
ATOM 909 N N . SER A 1 107 ? -25.807 4.421 22.864 1.00 68.12 107 SER A N 1
ATOM 910 C CA . SER A 1 107 ? -25.224 4.403 24.211 1.00 68.12 107 SER A CA 1
ATOM 911 C C . SER A 1 107 ? -25.701 5.566 25.093 1.00 68.12 107 SER A C 1
ATOM 913 O O . SER A 1 107 ? -25.337 5.603 26.265 1.00 68.12 107 SER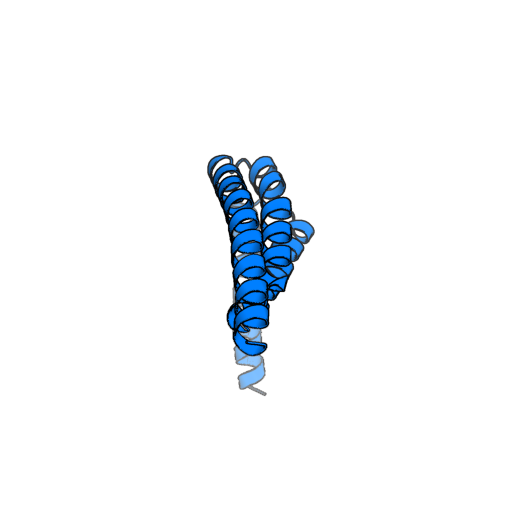 A O 1
ATOM 915 N N . HIS A 1 108 ? -26.393 6.562 24.530 1.00 59.44 108 HIS A N 1
ATOM 916 C CA . HIS A 1 108 ? -26.899 7.747 25.246 1.00 59.44 108 HIS A CA 1
ATOM 917 C C . HIS A 1 108 ? -28.435 7.771 25.348 1.00 59.44 108 HIS A C 1
ATOM 919 O O . HIS A 1 108 ? -28.985 8.733 25.881 1.00 59.44 108 HIS A O 1
ATOM 925 N N . ALA A 1 109 ? -29.108 6.748 24.816 1.00 53.22 109 ALA A N 1
ATOM 926 C CA . ALA A 1 109 ? -30.534 6.483 24.988 1.00 53.22 109 ALA A CA 1
ATOM 927 C C . ALA A 1 109 ? -30.706 5.343 25.996 1.00 53.22 109 ALA A C 1
ATOM 929 O O . ALA A 1 109 ? -31.675 5.408 26.779 1.00 53.22 109 ALA A O 1
#

Foldseek 3Di:
DVVVVVVVVVVVVVVVVVVVVCVVPPPLDDPVLVVQLVVLQVVLVVCVVVVHLCSLVSLLSSLVSQLVSCVSVVNNVRNVVSVVSNVVSVVSSVVSVVVVVVVVVVVVD

Sequence (109 aa):
MYQILFFLFFYTAIYFSLIYLKRIFFEGAIPWADAFASATAFTGMWLMTRKKVESWYWWIATNIASVPLYFVKGLVFTSVYYFVLLIMAIFGLIEWKRRVQRQKTSSHA

pLDDT: mean 89.46, std 9.49, range [53.22, 97.69]